Protein AF-A0A1I1QLR5-F1 (afdb_monomer_lite)

Secondary structure (DSSP, 8-state):
-PPPPHHHHHHHHHHHTHHHHHHH-HHHHHHHHHHHHHSTTSSHHHHHHHHHHHHHHHHHHHHHHHTS--PPP-

pLDDT: mean 87.44, std 9.69, range [53.66, 95.19]

Structure (mmCIF, N/CA/C/O backbone):
data_AF-A0A1I1QLR5-F1
#
_entry.id   AF-A0A1I1QLR5-F1
#
loop_
_atom_site.group_PDB
_atom_site.id
_atom_site.type_symbol
_atom_site.label_atom_id
_atom_site.label_alt_id
_atom_site.label_comp_id
_atom_site.label_asym_id
_atom_site.label_entity_id
_atom_site.label_seq_id
_atom_site.pdbx_PDB_ins_code
_atom_site.Cartn_x
_atom_site.Cartn_y
_atom_site.Cartn_z
_atom_site.occupancy
_atom_site.B_iso_or_equiv
_atom_site.auth_seq_id
_atom_site.auth_comp_id
_atom_site.auth_asym_id
_atom_site.auth_atom_id
_atom_site.pdbx_PDB_model_num
ATOM 1 N N . MET A 1 1 ? -5.738 -1.194 21.908 1.00 59.16 1 MET A N 1
ATOM 2 C CA . MET A 1 1 ? -5.251 -0.527 20.677 1.00 59.16 1 MET A CA 1
ATOM 3 C C . MET A 1 1 ? -6.032 0.766 20.508 1.00 59.16 1 MET A C 1
ATOM 5 O O . MET A 1 1 ? -7.229 0.744 20.758 1.00 59.16 1 MET A O 1
ATOM 9 N N . ARG A 1 2 ? -5.385 1.890 20.179 1.00 79.06 2 ARG A N 1
ATOM 10 C CA . ARG A 1 2 ? -6.102 3.156 19.940 1.00 79.06 2 ARG A CA 1
ATOM 11 C C . ARG A 1 2 ? -6.682 3.156 18.520 1.00 79.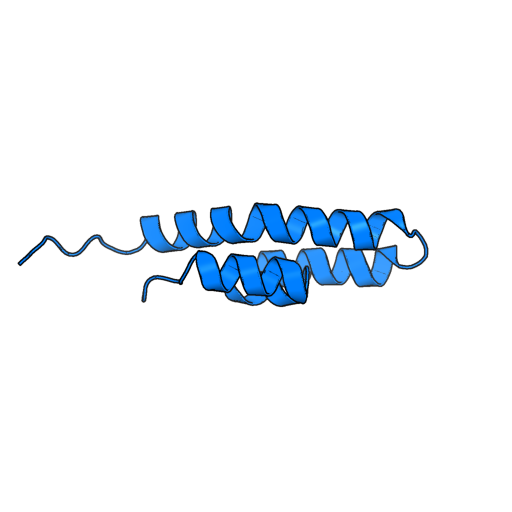06 2 ARG A C 1
ATOM 13 O O . ARG A 1 2 ? -5.970 2.713 17.619 1.00 79.06 2 ARG A O 1
ATOM 20 N N . PRO A 1 3 ? -7.917 3.635 18.305 1.00 83.81 3 PRO A N 1
ATOM 21 C CA . PRO A 1 3 ? -8.490 3.718 16.967 1.00 83.81 3 PRO A CA 1
ATOM 22 C C . PRO A 1 3 ? -7.638 4.633 16.078 1.00 83.81 3 PRO A C 1
ATOM 24 O O . PRO A 1 3 ? -7.140 5.668 16.528 1.00 83.81 3 PRO A O 1
ATOM 27 N N . LYS A 1 4 ? -7.450 4.240 14.818 1.00 85.69 4 LYS A N 1
ATOM 28 C CA . LYS A 1 4 ? -6.739 5.039 13.812 1.00 85.69 4 LYS A CA 1
ATOM 29 C C . LYS A 1 4 ? -7.730 5.919 13.056 1.00 85.69 4 LYS A C 1
ATOM 31 O O . LYS A 1 4 ? -8.848 5.488 12.769 1.00 85.69 4 LYS A O 1
ATOM 36 N N . SER A 1 5 ? -7.312 7.137 12.707 1.00 90.38 5 SER A N 1
ATOM 37 C CA . SER A 1 5 ? -8.133 8.059 11.915 1.00 90.38 5 SER A CA 1
ATOM 38 C C . SER A 1 5 ? -8.122 7.658 10.439 1.00 90.38 5 SER A C 1
ATOM 40 O O . SER A 1 5 ? -7.067 7.618 9.804 1.00 90.38 5 SER A O 1
ATOM 42 N N . MET A 1 6 ? -9.307 7.382 9.893 1.00 91.31 6 MET A N 1
ATOM 43 C CA . MET A 1 6 ? -9.489 6.992 8.491 1.00 91.31 6 MET A CA 1
ATOM 44 C C . MET A 1 6 ? -9.162 8.139 7.533 1.00 91.31 6 MET A C 1
ATOM 46 O O . MET A 1 6 ? -8.454 7.933 6.552 1.00 91.31 6 MET A O 1
ATOM 50 N N . ILE A 1 7 ? -9.629 9.352 7.846 1.00 91.19 7 ILE A N 1
ATOM 51 C CA . ILE A 1 7 ? -9.390 10.548 7.026 1.00 91.19 7 ILE A CA 1
ATOM 52 C C . ILE A 1 7 ? -7.894 10.844 6.952 1.00 91.19 7 ILE A C 1
ATOM 54 O O . ILE A 1 7 ? -7.367 11.088 5.871 1.00 91.19 7 ILE A O 1
ATOM 58 N N . LEU A 1 8 ? -7.197 10.769 8.090 1.00 91.25 8 LEU A N 1
ATOM 59 C CA . LEU A 1 8 ? -5.761 11.018 8.133 1.00 91.25 8 LEU A CA 1
ATOM 60 C C . LEU A 1 8 ? -4.990 9.964 7.329 1.00 91.25 8 LEU A C 1
ATOM 62 O O . LEU A 1 8 ? -4.106 10.320 6.557 1.00 91.25 8 LEU A O 1
ATOM 66 N N . ALA A 1 9 ? -5.355 8.685 7.459 1.00 90.38 9 ALA A N 1
ATOM 67 C CA . ALA A 1 9 ? -4.746 7.603 6.689 1.00 90.38 9 ALA A CA 1
ATOM 68 C C . ALA A 1 9 ? -4.943 7.765 5.175 1.00 90.38 9 ALA A C 1
ATOM 70 O O . ALA A 1 9 ? -4.004 7.544 4.412 1.00 90.38 9 ALA A O 1
ATOM 71 N N . LEU A 1 10 ? -6.140 8.171 4.746 1.00 91.69 10 LEU A N 1
ATOM 72 C CA . LEU A 1 10 ? -6.431 8.433 3.340 1.00 91.69 10 LEU A CA 1
ATOM 73 C C . LEU A 1 10 ? -5.637 9.638 2.828 1.00 91.69 10 LEU A C 1
ATOM 75 O O . LEU A 1 10 ? -5.021 9.552 1.772 1.00 91.69 10 LEU A O 1
ATOM 79 N N . LEU A 1 11 ? -5.602 10.736 3.589 1.00 94.69 11 LEU A N 1
ATOM 80 C CA . LEU A 1 11 ? -4.851 11.938 3.224 1.00 94.69 11 LEU A CA 1
ATOM 81 C C . LEU A 1 11 ? -3.356 11.631 3.063 1.00 94.69 11 LEU A C 1
ATOM 83 O O . LEU A 1 11 ? -2.742 12.026 2.073 1.00 94.69 11 LEU A O 1
ATOM 87 N N . LEU A 1 12 ? -2.791 10.872 4.006 1.00 91.94 12 LEU A N 1
ATOM 88 C CA . LEU A 1 12 ? -1.416 10.383 3.942 1.00 91.94 12 LEU A CA 1
ATOM 89 C C . LEU A 1 12 ? -1.197 9.525 2.690 1.00 91.94 12 LEU A C 1
ATOM 91 O O . LEU A 1 12 ? -0.233 9.757 1.968 1.00 91.94 12 LEU A O 1
ATOM 95 N N . ALA A 1 13 ? -2.078 8.565 2.400 1.00 93.31 13 ALA A N 1
ATOM 96 C CA . ALA A 1 13 ? -1.951 7.709 1.220 1.00 93.31 13 ALA A CA 1
ATOM 97 C C . ALA A 1 13 ? -2.091 8.480 -0.106 1.00 93.31 13 ALA A C 1
ATOM 99 O O . ALA A 1 13 ? -1.390 8.177 -1.062 1.00 93.31 13 ALA A O 1
ATOM 100 N N . VAL A 1 14 ? -2.935 9.510 -0.177 1.00 92.62 14 VAL A N 1
ATOM 101 C CA . VAL A 1 14 ? -3.071 10.342 -1.385 1.00 92.62 14 VAL A CA 1
ATOM 102 C C . VAL A 1 14 ? -1.825 11.203 -1.604 1.00 92.62 14 VAL A C 1
ATOM 104 O O . VAL A 1 14 ? -1.289 11.229 -2.711 1.00 92.62 14 VAL A O 1
ATOM 107 N N . LEU A 1 15 ? -1.338 11.882 -0.559 1.00 92.31 15 LEU A N 1
ATOM 108 C CA . LEU A 1 15 ? -0.211 12.817 -0.667 1.00 92.31 15 LEU A CA 1
ATOM 109 C C . LEU A 1 15 ? 1.147 12.114 -0.793 1.00 92.31 15 LEU A C 1
ATOM 111 O O . LEU A 1 15 ? 2.019 12.589 -1.514 1.00 92.31 15 LEU A O 1
ATOM 115 N N . LEU A 1 16 ? 1.336 11.004 -0.078 1.00 92.44 16 LEU A N 1
ATOM 116 C CA . LEU A 1 16 ? 2.623 10.305 0.043 1.00 92.44 16 LEU A CA 1
ATOM 117 C C . LEU A 1 16 ? 2.612 8.906 -0.593 1.00 92.44 16 LEU A C 1
ATOM 119 O O . LEU A 1 16 ? 3.637 8.220 -0.589 1.00 92.44 16 LEU A O 1
ATOM 123 N N . 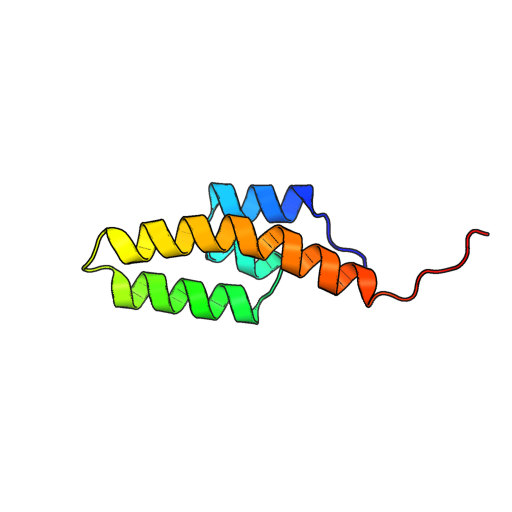GLY A 1 17 ? 1.473 8.446 -1.116 1.00 91.88 17 GLY A N 1
ATOM 124 C CA . GLY A 1 17 ? 1.364 7.144 -1.765 1.00 91.88 17 GLY A CA 1
ATOM 125 C C . GLY A 1 17 ? 1.641 5.973 -0.812 1.00 91.88 17 GLY A C 1
ATOM 126 O O . GLY A 1 17 ? 1.131 5.941 0.316 1.00 91.88 17 GLY A O 1
ATOM 127 N N . PRO A 1 18 ? 2.504 5.020 -1.217 1.00 89.88 18 PRO A N 1
ATOM 128 C CA . PRO A 1 18 ? 2.903 3.879 -0.391 1.00 89.88 18 PRO A CA 1
ATOM 129 C C . PRO A 1 18 ? 3.490 4.263 0.972 1.00 89.88 18 PRO A C 1
ATOM 131 O O . PRO A 1 18 ? 3.298 3.541 1.948 1.00 89.88 18 PRO A O 1
ATOM 134 N N . ILE A 1 19 ? 4.174 5.409 1.065 1.00 90.38 19 ILE A N 1
ATOM 135 C CA . ILE A 1 19 ? 4.737 5.898 2.331 1.00 90.38 19 ILE A CA 1
ATOM 136 C C . ILE A 1 19 ? 3.605 6.259 3.299 1.00 90.38 19 ILE A C 1
ATOM 138 O O . ILE A 1 19 ? 3.656 5.913 4.478 1.00 90.38 19 ILE A O 1
ATOM 142 N N . GLY A 1 20 ? 2.538 6.885 2.799 1.00 88.56 20 GLY A N 1
ATOM 143 C CA . GLY A 1 20 ? 1.357 7.203 3.596 1.00 88.56 20 GLY A CA 1
ATOM 144 C C . GLY A 1 20 ? 0.614 5.968 4.105 1.00 88.56 20 GLY A C 1
ATOM 145 O O . GLY A 1 20 ? 0.060 5.982 5.206 1.00 88.56 20 GLY A O 1
ATOM 146 N N . LEU A 1 21 ? 0.672 4.862 3.356 1.00 91.38 21 LEU A N 1
ATOM 147 C CA . LEU A 1 21 ? 0.065 3.591 3.751 1.00 91.38 21 LEU A CA 1
ATOM 148 C C . LEU A 1 21 ? 0.687 2.999 5.026 1.00 91.38 21 LEU A C 1
ATOM 150 O O . LEU A 1 21 ? -0.013 2.303 5.763 1.00 91.38 21 LEU A O 1
ATOM 154 N N . ILE A 1 22 ? 1.949 3.320 5.337 1.00 92.75 22 ILE A N 1
ATOM 155 C CA . ILE A 1 22 ? 2.651 2.836 6.541 1.00 92.75 22 ILE A CA 1
ATOM 156 C C . ILE A 1 22 ? 1.897 3.230 7.822 1.00 92.75 22 ILE A C 1
ATOM 158 O O . ILE A 1 22 ? 1.858 2.454 8.780 1.00 92.75 22 ILE A O 1
ATOM 162 N N . TYR A 1 23 ? 1.225 4.387 7.830 1.00 89.56 23 TYR A N 1
ATOM 163 C CA . TYR A 1 23 ? 0.385 4.815 8.953 1.00 89.56 23 TYR A CA 1
ATOM 164 C C . TYR A 1 23 ? -0.782 3.843 9.210 1.00 89.56 23 TYR A C 1
ATOM 166 O O . TYR A 1 23 ? -1.072 3.468 10.356 1.00 89.56 23 TYR A O 1
ATOM 174 N N . ALA A 1 24 ? -1.441 3.389 8.140 1.00 89.38 24 ALA A N 1
ATOM 175 C CA . ALA A 1 24 ? -2.561 2.459 8.223 1.00 89.38 24 ALA A CA 1
ATOM 176 C C . ALA A 1 24 ? -2.080 1.024 8.494 1.00 89.38 24 ALA A C 1
ATOM 178 O O . ALA A 1 24 ? -2.510 0.402 9.471 1.00 89.38 24 ALA A O 1
ATOM 179 N N . THR A 1 25 ? -1.145 0.531 7.679 1.00 91.94 25 THR A N 1
ATOM 180 C CA . THR A 1 25 ? -0.553 -0.808 7.763 1.00 91.94 25 THR A CA 1
ATOM 181 C C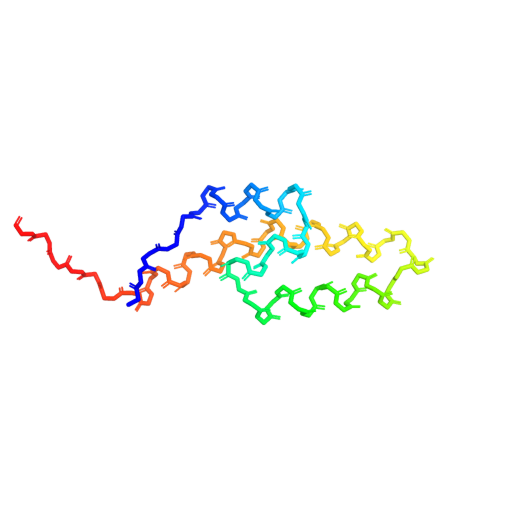 . THR A 1 25 ? 0.947 -0.760 7.444 1.00 91.94 25 THR A C 1
ATOM 183 O O . THR A 1 25 ? 1.329 -0.575 6.287 1.00 91.94 25 THR A O 1
ATOM 186 N N . PRO A 1 26 ? 1.826 -0.966 8.443 1.00 91.75 26 PRO A N 1
ATOM 187 C CA . PRO A 1 26 ? 3.270 -0.944 8.220 1.00 91.75 26 PRO A CA 1
ATOM 188 C C . PRO A 1 26 ? 3.719 -1.992 7.197 1.00 91.75 26 PRO A C 1
ATOM 190 O O . PRO A 1 26 ? 4.473 -1.682 6.281 1.00 91.75 26 PRO A O 1
ATOM 193 N N . VAL A 1 27 ? 3.194 -3.217 7.305 1.00 92.38 27 VAL A N 1
ATOM 194 C CA . VAL A 1 27 ? 3.550 -4.330 6.410 1.00 92.38 27 VAL A CA 1
ATOM 195 C C . VAL A 1 27 ? 3.097 -4.050 4.976 1.00 92.38 27 VAL A C 1
ATOM 197 O O . VAL A 1 27 ? 3.888 -4.181 4.046 1.00 92.38 27 VAL A O 1
ATOM 200 N N . GLY A 1 28 ? 1.845 -3.612 4.788 1.00 89.62 28 GLY A N 1
ATOM 201 C CA . GLY A 1 28 ? 1.325 -3.287 3.456 1.00 89.62 28 GLY A CA 1
ATOM 202 C C . GLY A 1 28 ? 2.057 -2.111 2.805 1.00 89.62 28 GLY A C 1
ATOM 203 O O . GLY A 1 28 ? 2.361 -2.167 1.614 1.00 89.62 28 GLY A O 1
ATOM 204 N N . GLY A 1 29 ? 2.393 -1.083 3.592 1.00 91.19 29 GLY A N 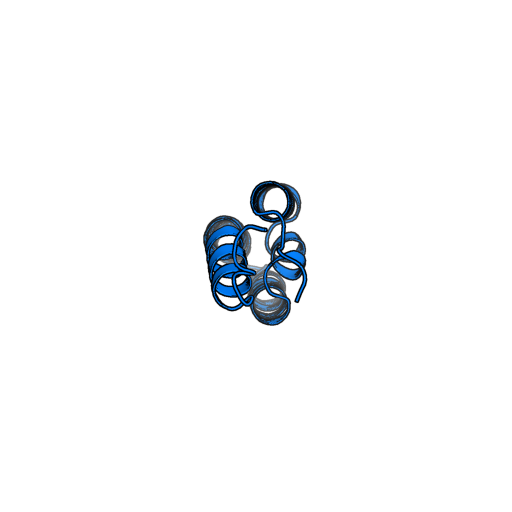1
ATOM 205 C CA . GLY A 1 29 ? 3.177 0.065 3.136 1.00 91.19 29 GLY A CA 1
ATOM 206 C C . GLY A 1 29 ? 4.572 -0.327 2.656 1.00 91.19 29 GLY A C 1
ATOM 207 O O . GLY A 1 29 ? 4.964 0.062 1.560 1.00 91.19 29 GLY A O 1
ATOM 208 N N . VAL A 1 30 ? 5.294 -1.155 3.418 1.00 94.62 30 VAL A N 1
ATOM 209 C CA . VAL A 1 30 ? 6.637 -1.624 3.032 1.00 94.62 30 VAL A CA 1
ATOM 210 C C . VAL A 1 30 ? 6.594 -2.442 1.741 1.00 94.62 30 VAL A C 1
ATOM 212 O O . VAL A 1 30 ? 7.401 -2.196 0.850 1.00 94.62 30 VAL A O 1
ATOM 215 N N . ILE A 1 31 ? 5.638 -3.365 1.593 1.00 94.25 31 ILE A N 1
ATOM 216 C CA . ILE A 1 31 ? 5.510 -4.173 0.368 1.00 94.25 31 ILE A CA 1
ATOM 217 C C . ILE A 1 31 ? 5.301 -3.272 -0.855 1.00 94.25 31 ILE A C 1
ATOM 219 O O . ILE A 1 31 ? 6.017 -3.399 -1.847 1.00 94.25 31 ILE A O 1
ATOM 223 N N . LEU A 1 32 ? 4.359 -2.329 -0.778 1.00 92.12 32 LEU A N 1
ATOM 224 C CA . LEU A 1 32 ? 4.077 -1.413 -1.886 1.00 92.12 32 LEU A CA 1
ATOM 225 C C . LEU A 1 32 ? 5.232 -0.448 -2.171 1.00 92.12 32 LEU A C 1
ATOM 227 O O . LEU A 1 32 ? 5.473 -0.105 -3.329 1.00 92.12 32 LEU A O 1
ATOM 231 N N . LEU A 1 33 ? 5.974 -0.043 -1.142 1.00 92.81 33 LEU A N 1
ATOM 232 C CA . LEU A 1 33 ? 7.177 0.765 -1.301 1.00 92.81 33 LEU A CA 1
ATOM 233 C C . LEU A 1 33 ? 8.262 -0.005 -2.064 1.00 92.81 33 LEU A C 1
ATOM 235 O O . LEU A 1 33 ? 8.844 0.538 -2.998 1.00 92.81 33 LEU A O 1
ATOM 239 N N . LEU A 1 34 ? 8.487 -1.281 -1.736 1.00 93.69 34 LEU A N 1
ATOM 240 C CA . LEU A 1 34 ? 9.432 -2.129 -2.468 1.00 93.69 34 LEU A CA 1
ATOM 241 C C . LEU A 1 34 ? 8.991 -2.323 -3.923 1.00 93.69 34 LEU A C 1
ATOM 243 O O . LEU A 1 34 ? 9.812 -2.176 -4.824 1.00 93.69 34 LEU A O 1
ATOM 247 N N . VAL A 1 35 ? 7.701 -2.569 -4.174 1.00 92.19 35 VAL A N 1
ATOM 248 C CA . VAL A 1 35 ? 7.155 -2.650 -5.543 1.00 92.19 35 VAL A CA 1
ATOM 249 C C . VAL A 1 35 ? 7.403 -1.353 -6.315 1.00 92.19 35 VAL A C 1
ATOM 251 O O . VAL A 1 35 ? 7.779 -1.395 -7.481 1.00 92.19 35 VAL A O 1
ATOM 254 N N . THR A 1 36 ? 7.251 -0.204 -5.659 1.00 90.94 36 THR A N 1
ATOM 255 C CA . THR A 1 36 ? 7.519 1.108 -6.263 1.00 90.94 36 THR A CA 1
ATOM 256 C C . THR A 1 36 ? 9.002 1.281 -6.598 1.00 90.94 36 THR A C 1
ATOM 258 O O . THR A 1 36 ? 9.329 1.713 -7.699 1.00 90.94 36 THR A O 1
ATOM 261 N N . ILE A 1 37 ? 9.902 0.913 -5.677 1.00 91.81 37 ILE A N 1
ATOM 262 C CA . ILE A 1 37 ? 11.356 1.056 -5.850 1.00 91.81 37 ILE A CA 1
ATOM 263 C C . ILE A 1 37 ? 11.883 0.103 -6.922 1.00 91.81 37 ILE A C 1
ATOM 265 O O . ILE A 1 37 ? 12.639 0.530 -7.782 1.00 91.81 37 ILE A O 1
ATOM 269 N N . PHE A 1 38 ? 11.500 -1.173 -6.906 1.00 92.81 38 PHE A N 1
ATOM 270 C CA . PHE A 1 38 ? 11.991 -2.149 -7.886 1.00 92.81 38 PHE A CA 1
ATOM 271 C C . PHE A 1 38 ? 11.268 -2.052 -9.234 1.00 92.81 38 PHE A C 1
ATOM 273 O O . PHE A 1 38 ? 11.851 -2.366 -10.269 1.00 92.81 38 PHE A O 1
ATOM 280 N N . GLY A 1 39 ? 10.017 -1.589 -9.236 1.00 87.44 39 GLY A N 1
ATOM 281 C CA . GLY A 1 39 ? 9.211 -1.371 -10.436 1.00 87.44 39 GLY A CA 1
ATOM 282 C C . GLY A 1 39 ? 9.426 -0.013 -11.110 1.00 87.44 39 GLY A C 1
ATOM 283 O O . GLY A 1 39 ? 8.836 0.224 -12.165 1.00 87.44 39 GLY A O 1
ATOM 284 N N . TRP A 1 40 ? 10.286 0.849 -10.551 1.00 82.81 40 TRP A N 1
ATOM 285 C CA . TRP A 1 40 ? 10.571 2.204 -11.039 1.00 82.81 40 TRP A CA 1
ATOM 286 C C . TRP A 1 40 ? 10.884 2.342 -12.542 1.00 82.81 40 TRP A C 1
ATOM 288 O O . TRP A 1 40 ? 10.523 3.385 -13.091 1.00 82.81 40 TRP A O 1
ATOM 298 N N . PRO A 1 41 ? 11.491 1.355 -13.252 1.00 86.75 41 PRO A N 1
ATOM 299 C CA . PRO A 1 41 ? 11.766 1.501 -14.683 1.00 86.75 41 PRO A CA 1
ATOM 300 C C . PRO A 1 41 ? 10.484 1.550 -15.522 1.00 86.75 41 PRO A C 1
ATOM 302 O O . PRO A 1 41 ? 10.502 1.978 -16.672 1.00 86.75 41 PRO A O 1
ATOM 305 N N . THR A 1 42 ? 9.362 1.102 -14.954 1.00 85.31 42 THR A N 1
ATOM 306 C CA . THR A 1 42 ? 8.040 1.177 -15.569 1.00 85.31 42 THR A CA 1
ATOM 307 C C . THR A 1 42 ? 7.246 2.285 -14.893 1.00 85.31 42 THR A C 1
ATOM 309 O O . THR A 1 42 ? 7.131 2.296 -13.67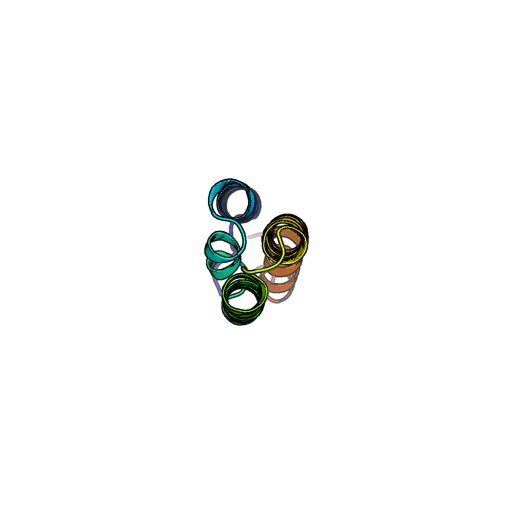6 1.00 85.31 42 THR A O 1
ATOM 312 N N . LEU A 1 43 ? 6.638 3.196 -15.658 1.00 85.38 43 LEU A N 1
ATOM 313 C CA . LEU A 1 43 ? 5.761 4.233 -15.087 1.00 85.38 43 LEU A CA 1
ATOM 314 C C . LEU A 1 43 ? 4.494 3.634 -14.438 1.00 85.38 43 LEU A C 1
ATOM 316 O O . LEU A 1 43 ? 3.857 4.247 -13.587 1.00 85.38 43 LEU A O 1
ATOM 320 N N . VAL A 1 44 ? 4.137 2.412 -14.844 1.00 90.19 44 VAL A N 1
ATOM 321 C CA . VAL A 1 44 ? 2.934 1.694 -14.409 1.00 90.19 44 VAL A CA 1
ATOM 322 C C . VAL A 1 44 ? 3.043 1.226 -12.960 1.00 90.19 44 VAL A C 1
ATOM 324 O O . VAL A 1 44 ? 2.077 1.360 -12.216 1.00 90.19 44 VAL A O 1
ATOM 327 N N . ALA A 1 45 ? 4.197 0.710 -12.529 1.00 88.19 45 ALA A N 1
ATOM 328 C CA . ALA A 1 45 ? 4.374 0.228 -11.160 1.00 88.19 45 ALA A CA 1
ATOM 329 C C . ALA A 1 45 ? 4.219 1.320 -10.077 1.00 88.19 45 ALA A C 1
ATOM 331 O O . ALA A 1 45 ? 3.450 1.084 -9.146 1.00 88.19 45 ALA A O 1
ATOM 332 N N . PRO A 1 46 ? 4.853 2.511 -10.159 1.00 88.50 46 PRO A N 1
ATOM 333 C CA . PRO A 1 46 ? 4.683 3.563 -9.160 1.00 88.50 46 PRO A CA 1
ATOM 334 C C . PRO A 1 46 ? 3.263 4.140 -9.162 1.00 88.50 46 PRO A C 1
ATOM 336 O O . PRO A 1 46 ? 2.700 4.355 -8.091 1.00 88.50 46 PRO A O 1
ATOM 339 N N . ILE A 1 47 ? 2.640 4.325 -10.333 1.00 92.94 47 ILE A N 1
ATOM 340 C CA . ILE A 1 47 ? 1.247 4.799 -10.423 1.00 92.94 47 ILE A CA 1
ATOM 341 C C . ILE A 1 47 ? 0.285 3.749 -9.857 1.00 92.94 47 ILE A C 1
ATOM 343 O O . ILE A 1 47 ? -0.594 4.074 -9.060 1.00 92.94 47 ILE A O 1
ATOM 347 N N . GLY A 1 48 ? 0.468 2.481 -10.223 1.00 93.69 48 GLY A N 1
ATOM 348 C CA . GLY A 1 48 ? -0.329 1.372 -9.711 1.00 93.69 48 GLY A CA 1
ATOM 349 C C . GLY A 1 48 ? -0.188 1.224 -8.198 1.00 93.69 48 GLY A C 1
ATOM 350 O O . GLY A 1 48 ? -1.192 1.105 -7.499 1.00 93.69 48 GLY A O 1
ATOM 351 N N . ALA A 1 49 ? 1.036 1.310 -7.675 1.00 93.56 49 ALA A N 1
ATOM 352 C CA . ALA A 1 49 ? 1.298 1.257 -6.243 1.00 93.56 49 ALA A CA 1
ATOM 353 C C . ALA A 1 49 ? 0.700 2.458 -5.494 1.00 93.56 49 ALA A C 1
ATOM 355 O O . ALA A 1 49 ? 0.172 2.294 -4.392 1.00 93.56 49 ALA A O 1
ATOM 356 N N . TRP A 1 50 ? 0.718 3.647 -6.103 1.00 93.62 50 TRP A N 1
ATOM 357 C CA . TRP A 1 50 ? 0.058 4.838 -5.571 1.00 93.62 50 TRP A CA 1
ATOM 358 C C . TRP A 1 50 ? -1.462 4.645 -5.477 1.00 93.62 50 TRP A C 1
ATOM 360 O O . TRP A 1 50 ? -2.022 4.776 -4.389 1.00 93.62 50 TRP A O 1
ATOM 370 N N . ILE A 1 51 ? -2.128 4.218 -6.553 1.00 95.19 51 ILE A N 1
ATOM 371 C CA . ILE A 1 51 ? -3.579 3.947 -6.541 1.00 95.19 51 ILE A CA 1
ATOM 372 C C . ILE A 1 51 ? -3.921 2.864 -5.510 1.00 95.19 51 ILE A C 1
ATOM 374 O O . ILE A 1 51 ? -4.852 3.021 -4.716 1.00 95.19 51 ILE A O 1
ATOM 378 N N . LEU A 1 52 ? -3.146 1.778 -5.475 1.00 94.25 52 LEU A N 1
ATOM 379 C CA . LEU A 1 52 ? -3.384 0.686 -4.537 1.00 94.25 52 LEU A CA 1
ATOM 380 C C . LEU A 1 52 ? -3.223 1.146 -3.081 1.00 94.25 52 LEU A C 1
ATOM 382 O O . LEU A 1 52 ? -3.989 0.724 -2.217 1.00 94.25 52 LEU A O 1
ATOM 386 N N . SER A 1 53 ? -2.285 2.057 -2.808 1.00 93.69 53 SER A N 1
ATOM 387 C CA . SER A 1 53 ? -2.094 2.628 -1.471 1.00 93.69 53 SER A CA 1
ATOM 388 C C . SER A 1 53 ? -3.324 3.400 -0.976 1.00 93.69 53 SER A C 1
ATOM 390 O O . SER A 1 53 ? -3.720 3.241 0.181 1.00 93.69 53 SER A O 1
ATOM 392 N N . ILE A 1 54 ? -3.991 4.141 -1.867 1.00 94.25 54 ILE A N 1
ATOM 393 C CA . ILE A 1 54 ? -5.211 4.903 -1.564 1.00 94.25 54 ILE A CA 1
ATOM 394 C C . ILE A 1 54 ? -6.365 3.963 -1.207 1.00 94.25 54 ILE A C 1
ATOM 396 O O . ILE A 1 54 ? -7.129 4.250 -0.290 1.00 94.25 54 ILE A O 1
ATOM 400 N N . ILE A 1 55 ? -6.473 2.823 -1.893 1.00 94.75 55 ILE A N 1
ATOM 401 C CA . ILE A 1 55 ? -7.535 1.834 -1.662 1.00 94.75 55 ILE A CA 1
ATOM 402 C C . ILE A 1 55 ? -7.276 1.027 -0.381 1.00 94.75 55 ILE A C 1
ATOM 404 O O . ILE A 1 55 ? -8.196 0.785 0.403 1.00 94.75 55 ILE A O 1
ATOM 408 N N . ILE A 1 56 ? -6.031 0.608 -0.137 1.00 93.75 56 ILE A N 1
ATOM 409 C CA . ILE A 1 56 ? -5.698 -0.249 1.012 1.00 93.75 56 ILE A CA 1
ATOM 410 C C . ILE A 1 56 ? -5.745 0.534 2.330 1.00 93.75 56 ILE A C 1
ATOM 412 O O . ILE A 1 56 ? -6.135 -0.036 3.350 1.00 93.75 56 ILE A O 1
ATOM 416 N N . ALA A 1 57 ? -5.395 1.824 2.339 1.00 92.56 57 ALA A N 1
ATOM 417 C CA . ALA A 1 57 ? -5.383 2.645 3.551 1.00 92.56 57 ALA A CA 1
ATOM 418 C C 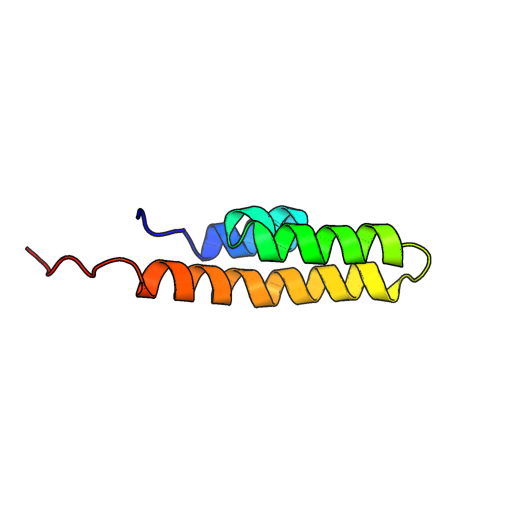. ALA A 1 57 ? -6.708 2.618 4.354 1.00 92.56 57 ALA A C 1
ATOM 420 O O . ALA A 1 57 ? -6.664 2.265 5.538 1.00 92.56 57 ALA A O 1
ATOM 421 N N . PRO A 1 58 ? -7.889 2.907 3.768 1.00 91.00 58 PRO A N 1
ATOM 422 C CA . PRO A 1 58 ? -9.162 2.835 4.484 1.00 91.00 58 PRO A CA 1
ATOM 423 C C . PRO A 1 58 ? -9.506 1.410 4.935 1.00 91.00 58 PRO A C 1
ATOM 425 O O . PRO A 1 58 ? -9.939 1.227 6.071 1.00 91.00 58 PRO A O 1
ATOM 428 N N . ILE A 1 59 ? -9.248 0.390 4.106 1.00 92.31 59 ILE A N 1
ATOM 429 C CA . ILE A 1 59 ? -9.508 -1.021 4.450 1.00 92.31 59 ILE A CA 1
ATOM 430 C C . ILE A 1 59 ? -8.673 -1.445 5.666 1.00 92.31 59 ILE A C 1
ATOM 432 O O . ILE A 1 59 ? -9.178 -2.100 6.580 1.00 92.31 59 ILE A O 1
ATOM 436 N N . ALA A 1 60 ? -7.398 -1.057 5.697 1.00 91.50 60 ALA A N 1
ATOM 437 C CA . ALA A 1 60 ? -6.493 -1.359 6.798 1.00 91.50 60 ALA A CA 1
ATOM 438 C C . ALA A 1 60 ? -6.914 -0.659 8.099 1.00 91.50 60 ALA A C 1
ATOM 440 O O . ALA A 1 60 ? -6.857 -1.277 9.163 1.00 91.50 60 ALA A O 1
ATOM 441 N N . VAL A 1 61 ? -7.374 0.596 8.026 1.00 91.56 61 VAL A N 1
ATOM 442 C CA . VAL A 1 61 ? -7.890 1.319 9.199 1.00 91.56 61 VAL A CA 1
ATOM 443 C C . VAL A 1 61 ? -9.176 0.691 9.729 1.00 91.56 61 VAL A C 1
ATOM 445 O O . VAL A 1 61 ? -9.280 0.495 10.937 1.00 91.56 61 VAL A O 1
ATOM 448 N N . ILE A 1 62 ? -10.122 0.330 8.856 1.00 90.62 62 ILE A N 1
ATOM 449 C CA . ILE A 1 62 ? -11.375 -0.332 9.256 1.00 90.62 62 ILE A CA 1
ATOM 450 C C . ILE A 1 62 ? -11.064 -1.648 9.969 1.00 90.62 62 ILE A C 1
ATOM 452 O O . ILE A 1 62 ? -11.472 -1.829 11.110 1.00 90.62 62 ILE A O 1
ATOM 456 N N . ARG A 1 63 ? -10.241 -2.514 9.362 1.00 88.69 63 ARG A N 1
ATOM 457 C CA . ARG A 1 63 ? -9.840 -3.793 9.973 1.00 88.69 63 ARG A CA 1
ATOM 458 C C . ARG A 1 63 ? -9.144 -3.609 11.320 1.00 88.69 63 ARG A C 1
ATOM 460 O O . ARG A 1 63 ? -9.419 -4.348 12.258 1.00 88.69 63 ARG A O 1
ATOM 467 N N . HIS A 1 64 ? -8.259 -2.619 11.428 1.00 87.06 64 HIS A N 1
ATOM 468 C CA . HIS A 1 64 ? -7.584 -2.300 12.685 1.00 87.06 64 HIS A CA 1
ATOM 469 C C . HIS A 1 64 ? -8.568 -1.820 13.766 1.00 87.06 64 HIS A C 1
ATOM 471 O O . HIS A 1 64 ? -8.405 -2.151 14.939 1.00 87.06 64 HIS A O 1
ATOM 477 N N . ASN A 1 65 ? -9.576 -1.033 13.385 1.00 88.06 65 ASN A N 1
ATOM 478 C CA . ASN A 1 65 ? -10.566 -0.489 14.310 1.00 88.06 65 ASN A CA 1
ATOM 479 C C . ASN A 1 65 ? -11.635 -1.523 14.701 1.00 88.06 65 ASN A C 1
ATOM 481 O O . ASN A 1 65 ? -12.061 -1.522 15.850 1.00 88.06 65 ASN A O 1
ATOM 485 N N . ASP A 1 66 ? -12.020 -2.431 13.803 1.00 85.56 66 ASP A N 1
ATOM 486 C CA . ASP A 1 66 ? -12.966 -3.519 14.091 1.00 85.56 66 ASP A CA 1
ATOM 487 C C . ASP A 1 66 ? -12.397 -4.548 15.074 1.00 85.56 66 ASP A C 1
ATOM 489 O O . ASP A 1 66 ? -13.140 -5.157 15.841 1.00 85.56 66 ASP A O 1
ATOM 493 N N . TRP A 1 67 ? -11.075 -4.733 15.074 1.00 73.94 67 TRP A N 1
ATOM 494 C CA . TRP A 1 67 ? -10.375 -5.578 16.047 1.00 73.94 67 TRP A CA 1
ATOM 495 C C . TRP A 1 67 ? -10.145 -4.886 17.393 1.00 73.94 67 TRP A C 1
ATOM 497 O O . TRP A 1 67 ? -9.756 -5.542 18.363 1.00 73.94 67 TRP A O 1
ATOM 507 N N . ALA A 1 68 ? -10.372 -3.573 17.487 1.00 67.38 68 ALA A N 1
ATOM 508 C CA . ALA A 1 68 ? -10.354 -2.901 18.773 1.00 67.38 68 ALA A CA 1
ATOM 509 C C . ALA A 1 68 ? -11.605 -3.323 19.568 1.00 67.38 68 ALA A C 1
ATOM 511 O O . ALA A 1 68 ? -12.712 -3.264 19.027 1.00 67.38 68 ALA A O 1
ATOM 512 N N . PRO A 1 69 ? -11.469 -3.728 20.846 1.00 64.25 69 PRO A N 1
ATOM 513 C CA . PRO A 1 69 ? -12.622 -4.001 21.691 1.00 64.25 69 PRO A CA 1
ATOM 514 C C . PRO A 1 69 ? -13.532 -2.774 21.688 1.00 64.25 69 PRO A C 1
ATOM 516 O O . PRO A 1 69 ? -13.108 -1.690 22.096 1.00 64.25 69 PRO A O 1
ATOM 519 N N . LYS A 1 70 ? -14.767 -2.927 21.201 1.00 65.88 70 LYS A N 1
ATOM 520 C CA . LYS A 1 70 ? -15.786 -1.884 21.313 1.00 65.88 70 LYS A CA 1
ATOM 521 C C . LYS A 1 70 ? -16.084 -1.741 22.802 1.00 65.88 70 LYS A C 1
ATOM 523 O O . LYS A 1 70 ? -16.781 -2.576 23.369 1.00 65.88 70 LYS A O 1
ATOM 528 N N . THR A 1 71 ? -15.500 -0.742 23.459 1.00 65.44 71 THR A N 1
ATOM 529 C CA . THR A 1 71 ? -15.902 -0.386 24.821 1.00 65.44 71 THR A CA 1
ATOM 530 C C . THR A 1 71 ? -17.395 -0.062 24.779 1.00 65.44 71 THR A C 1
ATOM 532 O O . THR A 1 71 ? -17.776 0.778 23.956 1.00 65.44 71 THR A O 1
ATOM 535 N N . PRO A 1 72 ? -18.245 -0.737 25.576 1.00 55.09 72 PRO A N 1
ATOM 536 C CA . PRO A 1 72 ? -19.664 -0.412 25.616 1.00 55.09 72 PRO A CA 1
ATOM 537 C C . PRO A 1 72 ? -19.837 1.068 25.996 1.00 55.09 72 PRO A C 1
ATOM 539 O O . PRO A 1 72 ? -19.008 1.593 26.749 1.00 55.09 72 PRO A O 1
ATOM 542 N N . PRO A 1 73 ? -20.853 1.758 25.445 1.00 64.69 73 PRO A N 1
ATOM 543 C CA . PRO A 1 73 ? -21.156 3.127 25.847 1.00 64.69 73 PRO A CA 1
ATOM 544 C C . PRO A 1 73 ? -21.412 3.157 27.360 1.00 64.69 73 PRO A C 1
ATOM 546 O O . PRO A 1 73 ? -22.126 2.293 27.872 1.00 64.69 73 PRO A O 1
ATOM 549 N N . GLN A 1 74 ? -20.755 4.096 28.048 1.00 53.66 74 GLN A N 1
ATOM 550 C CA . GLN A 1 74 ? -20.982 4.384 29.468 1.00 53.66 74 GLN A CA 1
ATOM 551 C C . GLN A 1 74 ? -22.275 5.169 29.657 1.00 53.66 74 GLN A C 1
ATOM 553 O O . GLN A 1 74 ? -22.583 5.988 28.759 1.00 53.66 74 GLN A O 1
#

Radius of gyration: 13.81 Å; chains: 1; bounding box: 33×18×45 Å

Foldseek 3Di:
DDQDDLVQLLVLLQVVNLCSLCSLPVVSSVVLVVQCVVVVVDPCSVVVSSVVSNVVRNVSSVVVRVPPPPDPDD

Sequence (74 aa):
MRPKSMILALLLAVLLGPIGLIYATPVGGVILLLVTIFGWPTLVAPIGAWILSIIIAPIAVIRHNDWAPKTPPQ

Organism: NCBI:txid1123397